Protein AF-A0A5P9HST2-F1 (afdb_monomer_lite)

Radius of gyration: 14.7 Å; chains: 1; bounding box: 40×21×40 Å

Structure (mmCIF, N/CA/C/O backbone):
data_AF-A0A5P9HST2-F1
#
_entry.id   AF-A0A5P9HST2-F1
#
loop_
_atom_site.group_PDB
_atom_site.id
_atom_site.type_symbol
_atom_site.label_atom_id
_atom_site.label_alt_id
_atom_site.label_comp_id
_atom_site.label_asym_id
_atom_site.label_entity_id
_atom_site.label_seq_id
_atom_site.pdbx_PDB_ins_code
_atom_site.Cartn_x
_atom_site.Cartn_y
_atom_site.Cartn_z
_atom_site.occupancy
_atom_site.B_iso_or_equiv
_atom_site.auth_seq_id
_atom_site.auth_comp_id
_atom_site.auth_asym_id
_atom_site.auth_atom_id
_atom_site.pdbx_PDB_model_num
ATOM 1 N N . MET A 1 1 ? 15.502 11.109 -12.886 1.00 61.94 1 MET A N 1
ATOM 2 C CA . MET A 1 1 ? 14.581 9.959 -12.723 1.00 61.94 1 MET A CA 1
ATOM 3 C C . MET A 1 1 ? 14.048 9.605 -14.102 1.00 61.94 1 MET A C 1
ATOM 5 O O . MET A 1 1 ? 13.718 10.528 -14.833 1.00 61.94 1 MET A O 1
ATOM 9 N N . ASN A 1 2 ? 14.008 8.325 -14.478 1.00 79.94 2 ASN A N 1
ATOM 10 C CA . ASN A 1 2 ? 13.470 7.895 -15.776 1.00 79.94 2 ASN A CA 1
ATOM 11 C C . ASN A 1 2 ? 11.929 8.046 -1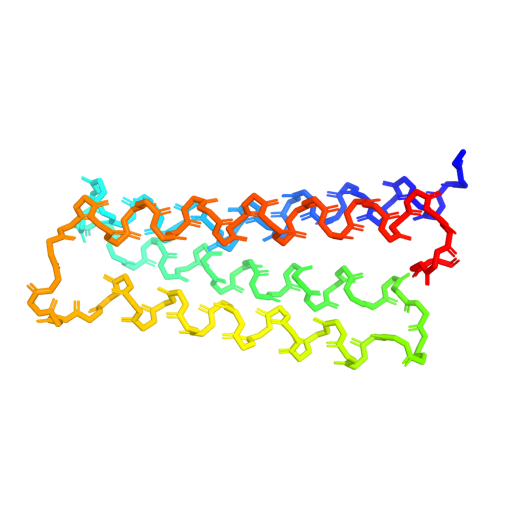5.796 1.00 79.94 2 ASN A C 1
ATOM 13 O O . ASN A 1 2 ? 11.284 8.001 -14.744 1.00 79.94 2 ASN A O 1
ATOM 17 N N . GLU A 1 3 ? 11.326 8.203 -16.976 1.00 82.62 3 GLU A N 1
ATOM 18 C CA . GLU A 1 3 ? 9.876 8.250 -17.201 1.00 82.62 3 GLU A CA 1
ATOM 19 C C . GLU A 1 3 ? 9.161 7.043 -16.570 1.00 82.62 3 GLU A C 1
ATOM 21 O O . GLU A 1 3 ? 8.114 7.189 -15.935 1.00 82.62 3 GLU A O 1
ATOM 26 N N . GLN A 1 4 ? 9.768 5.855 -16.648 1.00 81.75 4 GLN A N 1
ATOM 27 C CA . GLN A 1 4 ? 9.245 4.642 -16.016 1.00 81.75 4 GLN A CA 1
ATOM 28 C C . GLN A 1 4 ? 9.184 4.764 -14.484 1.00 81.75 4 GLN A C 1
ATOM 30 O O . GLN A 1 4 ? 8.185 4.386 -13.872 1.00 81.75 4 GLN A O 1
ATOM 35 N N . SER A 1 5 ? 10.195 5.371 -13.855 1.00 83.06 5 SER A N 1
ATOM 36 C CA . SER A 1 5 ? 10.204 5.628 -12.411 1.00 83.06 5 SER A CA 1
ATOM 37 C C . SER A 1 5 ? 9.145 6.667 -12.015 1.00 83.06 5 SER A C 1
ATOM 39 O O . SER A 1 5 ? 8.529 6.539 -10.959 1.00 83.06 5 SER A O 1
ATOM 41 N N . HIS A 1 6 ? 8.879 7.671 -12.862 1.00 85.00 6 HIS A N 1
ATOM 42 C CA . HIS A 1 6 ? 7.787 8.630 -12.647 1.00 85.00 6 HIS A CA 1
ATOM 43 C C . HIS A 1 6 ? 6.404 7.971 -12.739 1.00 85.00 6 HIS A C 1
ATOM 45 O O . HIS A 1 6 ? 5.549 8.226 -11.884 1.00 85.00 6 HIS A O 1
ATOM 51 N N . LYS A 1 7 ? 6.188 7.101 -13.736 1.00 86.75 7 LYS A N 1
ATOM 52 C CA . LYS A 1 7 ? 4.952 6.313 -13.878 1.00 86.75 7 LYS A CA 1
ATOM 53 C C . LYS A 1 7 ? 4.737 5.411 -12.664 1.00 86.75 7 LYS A C 1
ATOM 55 O O . LYS A 1 7 ? 3.658 5.440 -12.074 1.00 86.75 7 LYS A O 1
ATOM 60 N N . LEU A 1 8 ? 5.781 4.697 -12.241 1.00 87.50 8 LEU A N 1
ATOM 61 C CA . LEU A 1 8 ? 5.739 3.830 -11.067 1.00 87.50 8 LEU A CA 1
ATOM 62 C C . LEU A 1 8 ? 5.450 4.624 -9.781 1.00 87.50 8 LEU A C 1
ATOM 64 O O . LEU A 1 8 ? 4.573 4.237 -9.016 1.00 87.50 8 LEU A O 1
ATOM 68 N N . LEU A 1 9 ? 6.093 5.780 -9.570 1.00 88.25 9 LEU A N 1
ATOM 69 C CA . LEU A 1 9 ? 5.810 6.641 -8.413 1.00 88.25 9 LEU A CA 1
ATOM 70 C C . LEU A 1 9 ? 4.343 7.086 -8.371 1.00 88.25 9 LEU A C 1
ATOM 72 O O . LEU A 1 9 ? 3.715 7.053 -7.312 1.00 88.25 9 LEU A O 1
ATOM 76 N N . ARG A 1 10 ? 3.796 7.527 -9.512 1.00 89.06 10 ARG A N 1
ATOM 77 C CA . ARG A 1 10 ? 2.408 7.996 -9.604 1.00 89.06 10 ARG A CA 1
ATOM 78 C C . ARG A 1 10 ? 1.425 6.857 -9.331 1.00 89.06 10 ARG A C 1
ATOM 80 O O . ARG A 1 10 ? 0.514 7.047 -8.530 1.00 89.06 10 ARG A O 1
ATOM 87 N N . ALA A 1 11 ? 1.632 5.689 -9.940 1.00 89.12 11 ALA A N 1
ATOM 88 C CA . ALA A 1 11 ? 0.807 4.505 -9.699 1.00 89.12 11 ALA A CA 1
ATOM 89 C C . ALA A 1 11 ? 0.842 4.085 -8.220 1.00 89.12 11 ALA A C 1
ATOM 91 O O . ALA A 1 11 ? -0.200 3.824 -7.625 1.00 89.12 11 ALA A O 1
ATOM 92 N N . SER A 1 12 ? 2.022 4.111 -7.598 1.00 87.19 12 SER A N 1
ATOM 93 C CA . SER A 1 12 ? 2.194 3.759 -6.187 1.00 87.19 12 SER A CA 1
ATOM 94 C C . SER A 1 12 ? 1.500 4.718 -5.232 1.00 87.19 12 SER A C 1
ATOM 96 O O . SER A 1 12 ? 0.877 4.261 -4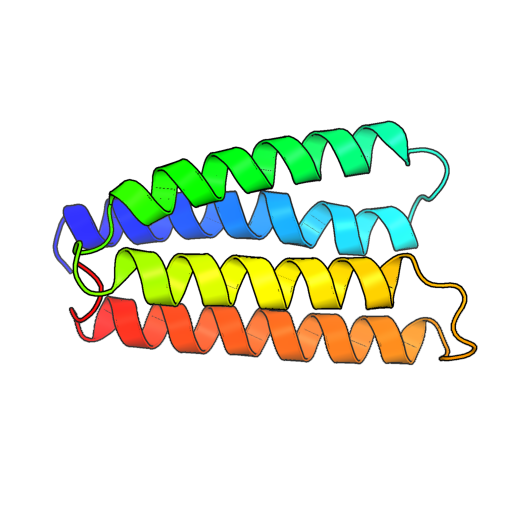.279 1.00 87.19 12 SER A O 1
ATOM 98 N N . LYS A 1 13 ? 1.536 6.032 -5.492 1.00 88.75 13 LYS A N 1
ATOM 99 C CA . LYS A 1 13 ? 0.788 7.010 -4.685 1.00 88.75 13 LYS A CA 1
ATOM 100 C C . LYS A 1 13 ? -0.707 6.694 -4.671 1.00 88.75 13 LYS A C 1
ATOM 102 O O . LYS A 1 13 ? -1.301 6.656 -3.600 1.00 88.75 13 LYS A O 1
ATOM 107 N N . TRP A 1 14 ? -1.291 6.428 -5.840 1.00 90.88 14 TRP A N 1
ATOM 108 C CA . TRP A 1 14 ? -2.712 6.098 -5.950 1.00 90.88 14 TRP A CA 1
ATOM 109 C C . TRP A 1 14 ? -3.054 4.760 -5.307 1.00 90.88 14 TRP A C 1
ATOM 111 O O . TRP A 1 14 ? -3.999 4.689 -4.531 1.00 90.88 14 TRP A O 1
ATOM 121 N N . ALA A 1 15 ? -2.265 3.718 -5.564 1.00 90.12 15 ALA A N 1
ATOM 122 C CA . ALA A 1 15 ? -2.507 2.403 -4.987 1.00 90.12 15 ALA A CA 1
ATOM 123 C C . ALA A 1 15 ? -2.427 2.420 -3.452 1.00 90.12 15 ALA A C 1
ATOM 125 O O . ALA A 1 15 ? -3.304 1.884 -2.783 1.00 90.12 15 ALA A O 1
ATOM 126 N N . TYR A 1 16 ? -1.418 3.088 -2.884 1.00 89.00 16 TYR A N 1
ATOM 127 C CA . TYR A 1 16 ? -1.288 3.215 -1.433 1.00 89.00 16 TYR A CA 1
ATOM 128 C C . TYR A 1 16 ? -2.366 4.114 -0.825 1.00 89.00 16 TYR A C 1
ATOM 130 O O . TYR A 1 16 ? -2.871 3.794 0.246 1.00 89.00 16 TYR A O 1
ATOM 138 N N . ALA A 1 17 ? -2.781 5.185 -1.505 1.00 89.12 17 ALA A N 1
ATOM 139 C CA . ALA A 1 17 ? -3.927 5.978 -1.065 1.00 89.12 17 ALA A CA 1
ATOM 140 C C . ALA A 1 17 ? -5.201 5.119 -1.006 1.00 89.12 17 ALA A C 1
ATOM 142 O O . ALA A 1 17 ? -5.867 5.083 0.023 1.00 89.12 17 ALA A O 1
ATOM 143 N N . LEU A 1 18 ? -5.489 4.359 -2.064 1.00 92.00 18 LEU A N 1
ATOM 144 C CA . LEU A 1 18 ? -6.657 3.480 -2.142 1.00 92.00 18 LEU A CA 1
ATOM 145 C C . LEU A 1 18 ? -6.604 2.299 -1.159 1.00 92.00 18 LEU A C 1
ATOM 147 O O . LEU A 1 18 ? -7.649 1.787 -0.785 1.00 92.00 18 LEU A O 1
ATOM 151 N N . LEU A 1 19 ? -5.423 1.873 -0.706 1.00 89.38 19 LEU A N 1
ATOM 152 C CA . LEU A 1 19 ? -5.301 0.849 0.336 1.00 89.38 19 LEU A CA 1
ATOM 153 C C . LEU A 1 19 ? -5.415 1.411 1.754 1.00 89.38 19 LEU A C 1
ATOM 155 O O . LEU A 1 19 ? -6.073 0.816 2.602 1.00 89.38 19 LEU A O 1
ATOM 159 N N . TYR A 1 20 ? -4.761 2.536 2.035 1.00 89.12 20 TYR A N 1
ATOM 160 C CA . TYR A 1 20 ? -4.592 3.020 3.405 1.00 89.12 20 TYR A CA 1
ATOM 161 C C . TYR A 1 20 ? -5.672 4.023 3.831 1.00 89.12 20 TYR A C 1
ATOM 163 O O . TYR A 1 20 ? -6.068 4.019 4.996 1.00 89.12 20 TYR A O 1
ATOM 171 N N . ILE A 1 21 ? -6.219 4.829 2.911 1.00 90.62 21 ILE A N 1
ATOM 172 C CA . ILE A 1 21 ? -7.353 5.720 3.209 1.00 90.62 21 ILE A CA 1
ATOM 173 C C . ILE A 1 21 ? -8.562 4.949 3.747 1.00 90.62 21 ILE A C 1
ATOM 175 O O . ILE A 1 21 ? -9.068 5.374 4.779 1.00 90.62 21 ILE A O 1
ATOM 179 N N . PRO A 1 22 ? -9.031 3.833 3.154 1.00 90.38 22 PRO A N 1
ATOM 180 C CA . PRO A 1 22 ? -10.187 3.123 3.704 1.00 90.38 22 PRO A CA 1
ATOM 181 C C . PRO A 1 22 ? -9.930 2.527 5.091 1.00 90.38 22 PRO A C 1
ATOM 183 O O . PRO A 1 22 ? -10.841 2.505 5.915 1.00 90.38 22 PRO A O 1
ATOM 186 N N . LEU A 1 23 ? -8.696 2.109 5.396 1.00 87.69 23 LEU A N 1
ATOM 187 C CA . LEU A 1 23 ? -8.334 1.606 6.728 1.00 87.69 23 LEU A CA 1
ATOM 188 C C . LEU A 1 23 ? -8.437 2.689 7.806 1.00 87.69 23 LEU A C 1
ATOM 190 O O . LEU A 1 23 ? -8.884 2.422 8.922 1.00 87.69 23 LEU A O 1
ATOM 194 N N . PHE A 1 24 ? -8.051 3.917 7.468 1.00 87.44 24 PHE A N 1
ATOM 195 C CA . PHE A 1 24 ? -8.186 5.064 8.359 1.00 87.44 24 PHE A CA 1
ATOM 196 C C . PHE A 1 24 ? -9.623 5.610 8.386 1.00 87.44 24 PHE A C 1
ATOM 198 O O . PHE A 1 24 ? -10.185 5.840 9.455 1.00 87.44 24 PHE A O 1
ATOM 205 N N . GLY A 1 25 ? -10.244 5.755 7.216 1.00 85.94 25 GLY A N 1
ATOM 206 C CA . GLY A 1 25 ? -11.597 6.270 7.023 1.00 85.94 25 GLY A CA 1
ATOM 207 C C . GLY A 1 25 ? -12.657 5.429 7.725 1.00 85.94 25 GLY A C 1
ATOM 208 O O . GLY A 1 25 ? -13.549 5.991 8.355 1.00 85.94 25 GLY A O 1
ATOM 209 N N . TYR A 1 26 ? -12.500 4.102 7.742 1.00 86.12 26 TYR A N 1
ATOM 210 C CA . TYR A 1 26 ? -13.373 3.215 8.512 1.00 86.12 26 TYR A CA 1
ATOM 211 C C . TYR A 1 26 ? -13.371 3.538 10.012 1.00 86.12 26 TYR A C 1
ATOM 213 O O . TYR A 1 26 ? -14.403 3.435 10.667 1.00 86.12 26 TYR A O 1
ATOM 221 N N . LYS A 1 27 ? -12.238 3.974 10.582 1.00 81.75 27 LYS A N 1
ATOM 222 C CA . LYS A 1 27 ? -12.188 4.387 11.995 1.00 81.75 27 LYS A CA 1
ATOM 223 C C . LYS A 1 27 ? -12.899 5.710 12.264 1.00 81.75 27 LYS A C 1
ATOM 225 O O . LYS A 1 27 ? -13.299 5.924 13.402 1.00 81.75 27 LYS A O 1
ATOM 230 N N . ILE A 1 28 ? -13.051 6.561 11.251 1.00 84.56 28 ILE A N 1
ATOM 231 C CA . ILE A 1 28 ? -13.765 7.840 11.355 1.00 84.56 28 ILE A CA 1
ATOM 232 C C . ILE A 1 28 ? -15.266 7.632 11.155 1.00 84.56 28 ILE A C 1
ATOM 234 O O . ILE A 1 28 ? -16.062 8.166 11.919 1.00 84.56 28 ILE A O 1
ATOM 238 N N . ASN A 1 29 ? -15.652 6.860 10.139 1.00 87.50 29 ASN A N 1
ATOM 239 C CA . ASN A 1 29 ? -17.046 6.605 9.808 1.00 87.50 29 ASN A CA 1
ATOM 240 C C . ASN A 1 29 ? -17.259 5.116 9.513 1.00 87.50 29 ASN A C 1
ATOM 242 O O . ASN A 1 29 ? -17.006 4.641 8.403 1.00 87.50 29 ASN A O 1
ATOM 246 N N . GLN A 1 30 ? -17.728 4.391 10.529 1.00 84.88 30 GLN A N 1
ATOM 247 C CA . GLN A 1 30 ? -17.962 2.947 10.460 1.00 84.88 30 GLN A CA 1
ATOM 248 C C . GLN A 1 30 ? -19.232 2.582 9.683 1.00 84.88 30 GLN A C 1
ATOM 250 O O . GLN A 1 30 ? -19.309 1.479 9.146 1.00 84.88 30 GLN A O 1
ATOM 255 N N . GLU A 1 31 ? -20.201 3.496 9.574 1.00 89.50 31 GLU A N 1
ATOM 256 C CA . GLU A 1 31 ? -21.477 3.261 8.879 1.00 89.50 31 GLU A CA 1
ATOM 257 C C . GLU A 1 31 ? -21.268 3.009 7.381 1.00 89.50 31 GLU A C 1
ATOM 259 O O . GLU A 1 31 ? -21.988 2.239 6.750 1.00 89.50 31 GLU A O 1
ATOM 264 N N . LEU A 1 32 ? -20.204 3.586 6.818 1.00 90.62 32 LEU A N 1
ATOM 265 C CA . LEU A 1 32 ? -19.804 3.418 5.423 1.00 90.62 32 LEU A CA 1
ATOM 266 C C . LEU A 1 32 ? -18.925 2.175 5.188 1.00 90.62 32 LEU A C 1
ATOM 268 O O . LEU A 1 32 ? -18.078 2.173 4.296 1.00 90.62 32 LEU A O 1
ATOM 272 N N . TYR A 1 33 ? -19.108 1.101 5.963 1.00 87.31 33 TYR A N 1
ATOM 273 C CA . TYR A 1 33 ? -18.294 -0.120 5.873 1.00 87.31 33 TYR A CA 1
ATOM 274 C C . TYR A 1 33 ? -18.138 -0.642 4.433 1.00 87.31 33 TYR A C 1
ATOM 276 O O . TYR A 1 33 ? -17.015 -0.829 3.963 1.00 87.31 33 TYR A O 1
ATOM 284 N N . LEU A 1 34 ? -19.247 -0.813 3.702 1.00 90.00 34 LEU A N 1
ATOM 285 C CA . LEU A 1 34 ? -19.225 -1.332 2.326 1.00 90.00 34 LEU A CA 1
ATOM 286 C C . LEU A 1 34 ? -18.472 -0.410 1.358 1.00 90.00 34 LEU A C 1
ATOM 288 O O . LEU A 1 34 ? -17.764 -0.891 0.475 1.00 90.00 34 LEU A O 1
ATOM 292 N N . PHE A 1 35 ? -18.578 0.907 1.547 1.00 93.06 35 PHE A N 1
ATOM 293 C CA . PHE A 1 35 ? -17.844 1.890 0.751 1.00 93.06 35 PHE A CA 1
ATOM 294 C C . PHE A 1 35 ? -16.331 1.772 0.980 1.00 93.06 35 PHE A C 1
ATOM 296 O O . PHE A 1 35 ? -15.561 1.737 0.019 1.00 93.06 35 PHE A O 1
ATOM 303 N N . TRP A 1 36 ? -15.894 1.625 2.234 1.00 91.94 36 TRP A N 1
ATOM 304 C CA . TRP A 1 36 ? -14.476 1.441 2.546 1.00 91.94 36 TRP A CA 1
ATOM 305 C C . TRP A 1 36 ? -13.924 0.117 2.019 1.00 91.94 36 TRP A C 1
ATOM 307 O O . TRP A 1 36 ? -12.825 0.097 1.463 1.00 91.94 36 TRP A O 1
ATOM 317 N N . VAL A 1 37 ? -14.690 -0.972 2.130 1.00 88.88 37 VAL A N 1
ATOM 318 C CA . VAL A 1 37 ? -14.321 -2.273 1.550 1.00 88.88 37 VAL A CA 1
ATOM 319 C C . VAL A 1 37 ? -14.185 -2.169 0.032 1.00 88.88 37 VAL A C 1
ATOM 321 O O . VAL A 1 37 ? -13.197 -2.649 -0.520 1.00 88.88 37 VAL A O 1
ATOM 324 N N . PHE A 1 38 ? -15.118 -1.494 -0.645 1.00 93.00 38 PHE A N 1
ATOM 325 C CA . PHE A 1 38 ? -15.051 -1.285 -2.091 1.00 93.00 38 PHE A CA 1
ATOM 326 C C . PHE A 1 38 ? -13.771 -0.546 -2.506 1.00 93.00 38 PHE A C 1
ATOM 328 O O . PHE A 1 38 ? -13.050 -1.012 -3.388 1.00 93.00 38 PHE A O 1
ATOM 335 N N . ILE A 1 39 ? -13.434 0.558 -1.831 1.00 93.25 39 ILE A N 1
ATOM 336 C CA . ILE A 1 39 ? -12.191 1.298 -2.100 1.00 93.25 39 ILE A CA 1
ATOM 337 C C . ILE A 1 39 ? -10.962 0.410 -1.872 1.00 93.25 39 ILE A C 1
ATOM 339 O O . ILE A 1 39 ? -10.037 0.438 -2.681 1.00 93.25 39 ILE A O 1
ATOM 343 N N . LEU A 1 40 ? -10.961 -0.410 -0.818 1.00 90.56 40 LEU A N 1
ATOM 344 C CA . LEU A 1 40 ? -9.849 -1.304 -0.499 1.00 90.56 40 LEU A CA 1
ATOM 345 C C . LEU A 1 40 ? -9.647 -2.377 -1.583 1.00 90.56 40 LEU A C 1
ATOM 347 O O . LEU A 1 40 ? -8.509 -2.654 -1.964 1.00 90.56 40 LEU A O 1
ATOM 351 N N . VAL A 1 41 ? -10.734 -2.919 -2.148 1.00 91.12 41 VAL A N 1
ATOM 352 C CA . VAL A 1 41 ? -10.684 -3.837 -3.302 1.00 91.12 41 VAL A CA 1
ATOM 353 C C . VAL A 1 41 ? -10.099 -3.139 -4.531 1.00 91.12 41 VAL A C 1
ATOM 355 O O . VAL A 1 41 ? -9.185 -3.673 -5.164 1.00 91.12 41 VAL A O 1
ATOM 358 N N . VAL A 1 42 ? -10.557 -1.921 -4.839 1.00 93.69 42 VAL A N 1
ATOM 359 C CA . VAL A 1 42 ? -9.998 -1.109 -5.936 1.00 93.69 42 VAL A CA 1
ATOM 360 C C . VAL A 1 42 ? -8.507 -0.822 -5.699 1.00 93.69 42 VAL A C 1
ATOM 362 O O . VAL A 1 42 ? -7.703 -0.902 -6.629 1.00 93.69 42 VAL A O 1
ATOM 365 N N . GLY A 1 43 ? -8.107 -0.570 -4.451 1.00 91.69 43 GLY A N 1
ATOM 366 C CA . GLY A 1 43 ? -6.709 -0.423 -4.046 1.00 91.69 43 GLY A CA 1
ATOM 367 C C . GLY A 1 43 ? -5.875 -1.680 -4.289 1.00 91.69 43 GLY A C 1
ATOM 368 O O . GLY A 1 43 ? -4.762 -1.581 -4.807 1.00 91.69 43 GLY A O 1
ATOM 369 N N . GLY A 1 44 ? -6.425 -2.864 -4.008 1.00 89.25 44 GLY A N 1
ATOM 370 C CA . GLY A 1 44 ? -5.787 -4.146 -4.319 1.00 89.25 44 GLY A CA 1
ATOM 371 C C . GLY A 1 44 ? -5.507 -4.318 -5.816 1.00 89.25 44 GLY A C 1
ATOM 372 O O . GLY A 1 44 ? -4.392 -4.673 -6.206 1.00 89.25 44 GLY A O 1
ATOM 373 N N . VAL A 1 45 ? -6.476 -3.975 -6.671 1.00 91.12 45 VAL A N 1
ATOM 374 C CA . VAL A 1 45 ? -6.291 -3.983 -8.134 1.00 91.12 45 VAL A CA 1
ATOM 375 C C . VAL A 1 45 ? -5.222 -2.970 -8.556 1.00 91.12 45 VAL A C 1
ATOM 377 O O . VAL A 1 45 ? -4.337 -3.295 -9.350 1.00 91.12 45 VAL A O 1
ATOM 380 N N . ALA A 1 46 ? -5.236 -1.762 -7.986 1.00 91.25 46 ALA A N 1
ATOM 381 C CA . ALA A 1 46 ? -4.225 -0.744 -8.266 1.00 91.25 46 ALA A CA 1
ATOM 382 C C . ALA A 1 46 ? -2.804 -1.197 -7.870 1.00 91.25 46 ALA A C 1
ATOM 384 O O . ALA A 1 46 ? -1.843 -0.901 -8.586 1.00 91.25 46 ALA A O 1
ATOM 385 N N . VAL A 1 47 ? -2.650 -1.960 -6.780 1.00 90.31 47 VAL A N 1
ATOM 386 C CA . VAL A 1 47 ? -1.372 -2.593 -6.407 1.00 90.31 47 VAL A CA 1
ATOM 387 C C . VAL A 1 47 ? -0.942 -3.647 -7.423 1.00 90.31 47 VAL A C 1
ATOM 389 O O . VAL A 1 47 ? 0.229 -3.676 -7.800 1.00 90.31 47 VAL A O 1
ATOM 392 N N . ALA A 1 48 ? -1.855 -4.481 -7.922 1.00 88.12 48 ALA A N 1
ATOM 393 C CA . ALA A 1 48 ? -1.514 -5.455 -8.959 1.00 88.12 48 ALA A CA 1
ATOM 394 C C . ALA A 1 48 ? -0.985 -4.759 -10.228 1.00 88.12 48 ALA A C 1
ATOM 396 O O . ALA A 1 48 ? 0.069 -5.129 -10.753 1.00 88.12 48 ALA A O 1
ATOM 397 N N . VAL A 1 49 ? -1.654 -3.682 -10.661 1.00 89.31 49 VAL A N 1
ATOM 398 C CA . VAL A 1 49 ? -1.230 -2.871 -11.813 1.00 89.31 49 VAL A 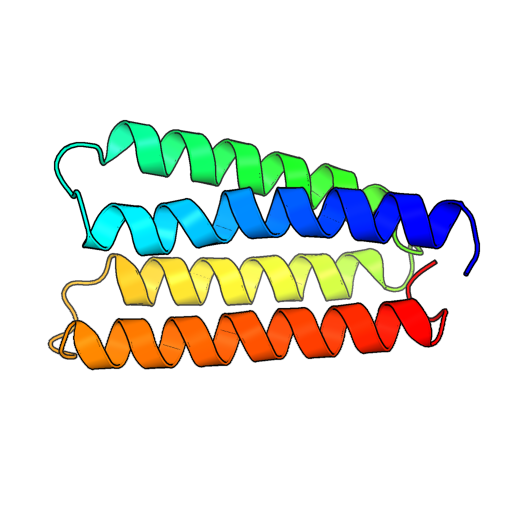CA 1
ATOM 399 C C . VAL A 1 49 ? 0.135 -2.217 -11.566 1.00 89.31 49 VAL A C 1
ATOM 401 O O . VAL A 1 49 ? 1.020 -2.327 -12.417 1.00 89.31 49 VAL A O 1
ATOM 404 N N . LYS A 1 50 ? 0.360 -1.584 -10.401 1.00 89.81 50 LYS A N 1
ATOM 405 C CA . LYS A 1 50 ? 1.657 -0.942 -10.096 1.00 89.81 50 LYS A CA 1
ATOM 406 C C . LYS A 1 50 ? 2.797 -1.958 -10.061 1.00 89.81 50 LYS A C 1
ATOM 408 O O . LYS A 1 50 ? 3.887 -1.670 -10.544 1.00 89.81 50 LYS A O 1
ATOM 413 N N . ASN A 1 51 ? 2.560 -3.149 -9.511 1.00 88.12 51 ASN A N 1
ATOM 414 C CA . ASN A 1 51 ? 3.597 -4.165 -9.368 1.00 88.12 51 ASN A CA 1
ATOM 415 C C . ASN A 1 51 ? 3.965 -4.789 -10.725 1.00 88.12 51 ASN A C 1
ATO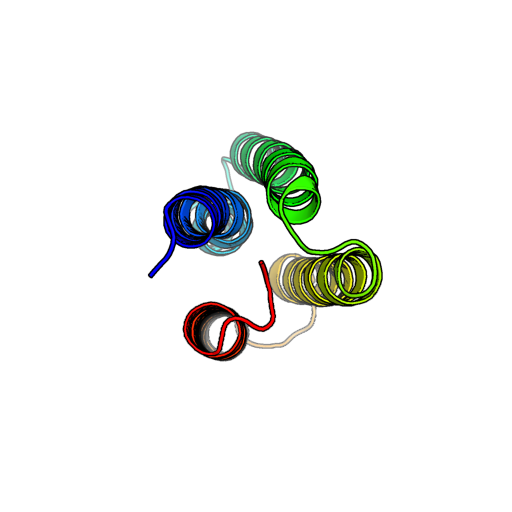M 417 O O . ASN A 1 51 ? 5.101 -5.227 -10.907 1.00 88.12 51 ASN A O 1
ATOM 421 N N . GLY A 1 52 ? 3.069 -4.732 -11.715 1.00 85.69 52 GLY A N 1
ATOM 422 C CA . GLY A 1 52 ? 3.385 -5.036 -13.114 1.00 85.69 52 GLY A CA 1
ATOM 423 C C . GLY A 1 52 ? 4.475 -4.137 -13.719 1.00 85.69 52 GLY A C 1
ATOM 424 O O . GLY A 1 52 ? 5.196 -4.578 -14.610 1.00 85.69 52 GLY A O 1
ATOM 425 N N . LEU A 1 53 ? 4.654 -2.917 -13.201 1.00 86.19 53 LEU A N 1
ATOM 426 C CA . LEU A 1 53 ? 5.672 -1.959 -13.660 1.00 86.19 53 LEU A CA 1
ATOM 427 C C . LEU A 1 53 ? 7.048 -2.153 -12.992 1.00 86.1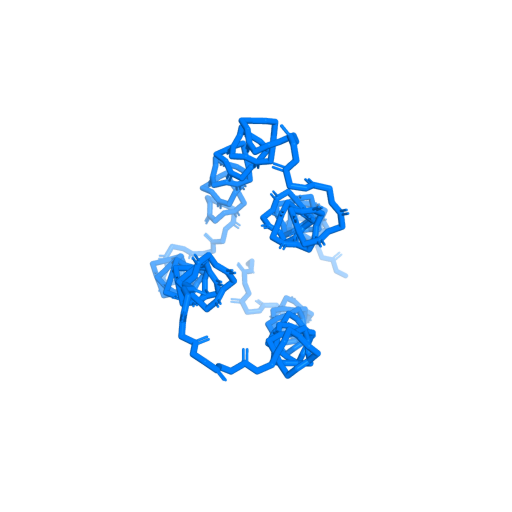9 53 LEU A C 1
ATOM 429 O O . LEU A 1 53 ? 8.010 -1.488 -13.378 1.00 86.19 53 LEU A O 1
ATOM 433 N N . ILE A 1 54 ? 7.137 -3.032 -11.989 1.00 87.69 54 ILE A N 1
ATOM 434 C CA . ILE A 1 54 ? 8.371 -3.371 -11.266 1.00 87.69 54 ILE A CA 1
ATOM 435 C C . ILE A 1 54 ? 9.117 -4.484 -12.016 1.00 87.69 54 ILE A C 1
ATOM 437 O O . ILE A 1 54 ? 8.482 -5.376 -12.599 1.00 87.69 54 ILE A O 1
ATOM 441 N N . ARG A 1 55 ? 10.459 -4.465 -11.954 1.00 84.38 55 ARG A N 1
ATOM 442 C CA . ARG A 1 55 ? 11.319 -5.549 -12.466 1.00 84.38 55 ARG A CA 1
ATOM 443 C C . ARG A 1 55 ? 10.873 -6.920 -11.941 1.00 84.38 55 ARG A C 1
ATOM 445 O O . ARG A 1 55 ? 10.520 -7.083 -10.770 1.00 84.38 55 ARG A O 1
ATOM 452 N N . THR A 1 56 ? 10.876 -7.915 -12.823 1.00 83.75 56 THR A N 1
ATOM 453 C CA . THR A 1 56 ? 10.281 -9.240 -12.585 1.00 83.75 56 THR A CA 1
ATOM 454 C C . THR A 1 56 ? 10.891 -9.974 -11.385 1.00 83.75 56 THR A C 1
ATOM 456 O O . THR A 1 56 ? 10.171 -10.641 -10.648 1.00 83.75 56 THR A O 1
ATOM 459 N N . ASP A 1 57 ? 12.191 -9.797 -11.144 1.00 84.38 57 ASP A N 1
ATOM 460 C CA . ASP A 1 57 ? 12.957 -10.393 -10.041 1.00 84.38 57 ASP A CA 1
ATOM 461 C C . ASP A 1 57 ? 12.554 -9.860 -8.653 1.00 84.38 57 ASP A C 1
ATOM 463 O O . ASP A 1 57 ? 12.653 -10.568 -7.647 1.00 84.38 57 ASP A O 1
ATOM 467 N N . LEU A 1 58 ? 12.058 -8.622 -8.589 1.00 85.38 58 LEU A N 1
ATOM 468 C CA . LEU A 1 58 ? 11.627 -7.968 -7.350 1.00 85.38 58 LEU A CA 1
ATOM 469 C C . LEU A 1 58 ? 10.108 -7.912 -7.190 1.00 85.38 58 LEU A C 1
ATOM 471 O O . LEU A 1 58 ? 9.618 -7.751 -6.070 1.00 85.38 58 LEU A O 1
ATOM 475 N N . ARG A 1 59 ? 9.354 -8.084 -8.282 1.00 86.88 59 ARG A N 1
ATOM 476 C CA . ARG A 1 59 ? 7.887 -8.017 -8.305 1.00 86.88 59 ARG A CA 1
ATOM 477 C C . ARG A 1 59 ? 7.246 -8.911 -7.252 1.00 86.88 59 ARG A C 1
ATOM 479 O O . ARG A 1 59 ? 6.393 -8.440 -6.504 1.00 86.88 59 ARG A O 1
ATOM 486 N N . VAL A 1 60 ? 7.652 -10.181 -7.181 1.00 85.94 60 VAL A N 1
ATOM 487 C CA . VAL A 1 60 ? 7.070 -11.147 -6.233 1.00 85.94 60 VAL A CA 1
ATOM 488 C C . VAL A 1 60 ? 7.364 -10.726 -4.797 1.00 85.94 60 VAL A C 1
ATOM 490 O O . VAL A 1 60 ? 6.448 -10.669 -3.984 1.00 85.94 60 VAL A O 1
ATOM 493 N N . LYS A 1 61 ? 8.612 -10.341 -4.498 1.00 86.81 61 LYS A N 1
ATOM 494 C CA . LYS A 1 61 ? 9.021 -9.901 -3.155 1.00 86.81 61 LYS A CA 1
ATOM 495 C C . LYS A 1 61 ? 8.221 -8.684 -2.690 1.00 86.81 61 LYS A C 1
ATOM 497 O O . LYS A 1 61 ? 7.731 -8.672 -1.567 1.00 86.81 61 LYS A O 1
ATOM 502 N N . ILE A 1 62 ? 8.056 -7.686 -3.558 1.00 87.06 62 ILE A N 1
ATOM 503 C CA . ILE A 1 62 ? 7.320 -6.456 -3.229 1.00 87.06 62 ILE A CA 1
ATOM 504 C C . ILE A 1 62 ? 5.822 -6.720 -3.122 1.00 87.06 62 ILE A C 1
ATOM 506 O O . ILE A 1 62 ? 5.191 -6.232 -2.194 1.00 87.06 62 ILE A O 1
ATOM 510 N N . THR A 1 63 ? 5.261 -7.540 -4.012 1.00 87.31 63 THR A N 1
ATOM 511 C CA . THR A 1 63 ? 3.843 -7.921 -3.943 1.00 87.31 63 THR A CA 1
ATOM 512 C C . THR A 1 63 ? 3.535 -8.659 -2.648 1.00 87.31 63 THR A C 1
ATOM 514 O O . THR A 1 63 ? 2.537 -8.365 -1.995 1.00 87.31 63 THR A O 1
ATOM 517 N N . LEU A 1 64 ? 4.405 -9.585 -2.247 1.00 87.50 64 LEU A N 1
ATOM 518 C CA . LEU A 1 64 ? 4.238 -10.347 -1.017 1.00 87.50 64 LEU A CA 1
ATOM 519 C C . LEU A 1 64 ? 4.370 -9.440 0.211 1.00 87.50 64 LEU A C 1
ATOM 521 O O . LEU A 1 64 ? 3.550 -9.529 1.119 1.00 87.50 64 LEU A O 1
ATOM 525 N N . LEU A 1 65 ? 5.325 -8.505 0.199 1.00 88.31 65 LEU A N 1
ATOM 526 C CA . LEU A 1 65 ? 5.481 -7.504 1.254 1.00 88.31 65 LEU A CA 1
ATOM 527 C C . LEU A 1 65 ? 4.253 -6.585 1.372 1.00 88.31 65 LEU A C 1
ATOM 529 O O . LEU A 1 65 ? 3.710 -6.445 2.465 1.00 88.31 65 LEU A O 1
ATOM 533 N N . ASP A 1 66 ? 3.776 -6.016 0.261 1.00 86.94 66 ASP A N 1
ATOM 534 C CA . ASP A 1 66 ? 2.566 -5.183 0.238 1.00 86.94 66 ASP A CA 1
ATOM 535 C C . ASP A 1 66 ? 1.348 -5.972 0.755 1.00 86.94 66 ASP A C 1
ATOM 537 O O . ASP A 1 66 ? 0.564 -5.452 1.549 1.00 86.94 66 ASP A O 1
ATOM 541 N N . THR A 1 67 ? 1.207 -7.239 0.350 1.00 87.94 67 THR A N 1
ATOM 542 C CA . THR A 1 67 ? 0.089 -8.109 0.752 1.00 87.94 67 THR A CA 1
ATOM 543 C C . THR A 1 67 ? 0.127 -8.417 2.245 1.00 87.94 67 THR A C 1
ATOM 545 O O . THR A 1 67 ? -0.876 -8.229 2.929 1.00 87.94 67 THR A O 1
ATOM 548 N N . VAL A 1 68 ? 1.278 -8.849 2.770 1.00 90.75 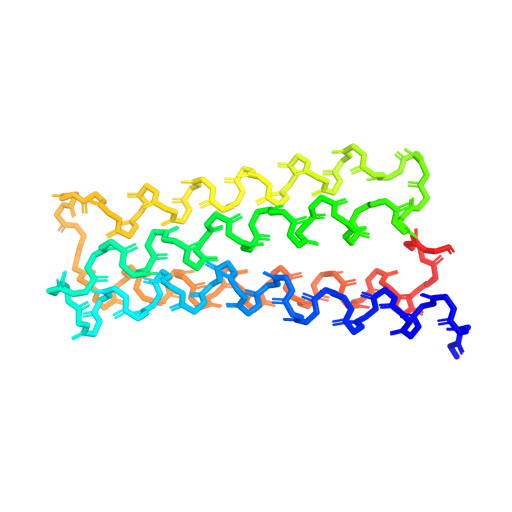68 VAL A N 1
ATOM 549 C CA . VAL A 1 68 ? 1.441 -9.196 4.191 1.00 90.75 68 VAL A CA 1
ATOM 550 C C . VAL A 1 68 ? 1.206 -7.974 5.074 1.00 90.75 68 VAL A C 1
ATOM 552 O O . VAL A 1 68 ? 0.472 -8.064 6.056 1.00 90.75 68 VAL A O 1
ATOM 555 N N . ILE A 1 69 ? 1.772 -6.820 4.710 1.00 90.38 69 ILE A N 1
ATOM 556 C CA . ILE A 1 69 ? 1.591 -5.586 5.479 1.00 90.38 69 ILE A CA 1
ATOM 557 C C . ILE A 1 69 ? 0.130 -5.140 5.451 1.00 90.38 69 ILE A C 1
ATOM 559 O O . ILE A 1 69 ? -0.434 -4.823 6.497 1.00 90.38 69 ILE A O 1
ATOM 563 N N . THR A 1 70 ? -0.503 -5.151 4.277 1.00 89.38 70 THR A N 1
ATOM 564 C CA . THR A 1 70 ? -1.913 -4.766 4.146 1.00 89.38 70 THR A CA 1
ATOM 565 C C . THR A 1 70 ? -2.809 -5.702 4.952 1.00 89.38 70 THR A C 1
ATOM 567 O O . THR A 1 70 ? -3.647 -5.224 5.710 1.00 89.38 70 THR A O 1
ATOM 570 N N . ALA A 1 71 ? -2.604 -7.019 4.867 1.00 89.81 71 ALA A N 1
ATOM 571 C CA . ALA A 1 71 ? -3.365 -7.998 5.640 1.00 89.81 71 ALA A CA 1
ATOM 572 C C . ALA A 1 71 ? -3.179 -7.807 7.154 1.00 89.81 71 ALA A C 1
ATOM 574 O O . ALA A 1 71 ? -4.159 -7.810 7.897 1.00 89.81 71 ALA A O 1
ATOM 575 N N . ALA A 1 72 ? -1.946 -7.570 7.613 1.00 91.00 72 ALA A N 1
ATOM 576 C CA . ALA A 1 72 ? -1.662 -7.292 9.018 1.00 91.00 72 ALA A CA 1
ATOM 577 C C . ALA A 1 72 ? -2.363 -6.013 9.506 1.00 91.00 72 ALA A C 1
ATOM 579 O O . ALA A 1 72 ? -2.952 -6.008 10.587 1.00 91.00 72 ALA A O 1
ATOM 580 N N . LEU A 1 73 ? -2.357 -4.944 8.701 1.00 90.50 73 LEU A N 1
ATOM 581 C CA . LEU A 1 73 ? -3.061 -3.701 9.023 1.00 90.50 73 LEU A CA 1
ATOM 582 C C . LEU A 1 73 ? -4.582 -3.879 9.014 1.00 90.50 73 LEU A C 1
ATOM 584 O O . LEU A 1 73 ? -5.245 -3.383 9.920 1.00 90.50 73 LEU A O 1
ATOM 588 N N . VAL A 1 74 ? -5.139 -4.613 8.047 1.00 88.50 74 VAL A N 1
ATOM 589 C CA . VAL A 1 74 ? -6.568 -4.966 8.013 1.00 88.50 74 VAL A CA 1
ATOM 590 C C . VAL A 1 74 ? -6.948 -5.705 9.295 1.00 88.50 74 VAL A C 1
ATOM 592 O O . VAL A 1 74 ? -7.870 -5.279 9.987 1.00 88.50 74 VAL A O 1
ATOM 595 N N . LEU A 1 75 ? -6.209 -6.752 9.674 1.00 89.31 75 LEU A N 1
ATOM 596 C CA . LEU A 1 75 ? -6.462 -7.491 10.914 1.00 89.31 75 LEU A CA 1
ATOM 597 C C . LEU A 1 75 ? -6.349 -6.583 12.143 1.00 89.31 75 LEU A C 1
ATOM 599 O O . LEU A 1 75 ? -7.224 -6.600 13.003 1.00 89.31 75 LEU A O 1
ATOM 603 N N . LEU A 1 76 ? -5.325 -5.733 12.225 1.00 89.12 76 LEU A N 1
ATOM 604 C CA . LEU A 1 76 ? -5.165 -4.800 13.341 1.00 89.12 76 LEU A CA 1
ATOM 605 C C . LEU A 1 76 ? -6.353 -3.829 13.457 1.00 89.12 76 LEU A C 1
ATOM 607 O O . LEU A 1 76 ? -6.875 -3.616 14.552 1.00 89.12 76 LEU A O 1
ATOM 611 N N . ILE A 1 77 ? -6.782 -3.249 12.335 1.00 85.19 77 ILE A N 1
ATOM 612 C CA . ILE A 1 77 ? -7.820 -2.214 12.273 1.00 85.19 77 ILE A CA 1
ATOM 613 C C . ILE A 1 77 ? -9.213 -2.804 12.494 1.00 85.19 77 ILE A C 1
ATOM 615 O O . ILE A 1 77 ? -9.981 -2.239 13.278 1.00 85.19 77 ILE A O 1
ATOM 619 N N . PHE A 1 78 ? -9.540 -3.928 11.859 1.00 82.25 78 PHE A N 1
ATOM 620 C CA . PHE A 1 78 ? -10.861 -4.554 11.953 1.00 82.25 78 PHE A CA 1
ATOM 621 C C . PHE A 1 78 ? -11.013 -5.503 13.145 1.00 82.25 78 PHE A C 1
ATOM 623 O O . PHE A 1 78 ? -12.134 -5.871 13.481 1.00 82.25 78 PHE A O 1
ATOM 630 N N . SER A 1 79 ? -9.929 -5.880 13.826 1.00 82.94 79 SER A N 1
ATOM 631 C CA . SER A 1 79 ? -10.041 -6.730 15.011 1.00 82.94 79 SER A CA 1
ATOM 632 C C . SER A 1 79 ? -10.604 -5.996 16.229 1.00 82.94 79 SER A C 1
ATOM 634 O O . SER A 1 79 ? -10.266 -4.841 16.517 1.00 82.94 79 SER A O 1
ATOM 636 N N . ASN A 1 80 ? -11.364 -6.746 17.027 1.00 75.75 80 ASN A N 1
ATOM 637 C CA . ASN A 1 80 ? -11.792 -6.379 18.379 1.00 75.75 80 ASN A CA 1
ATOM 638 C C . ASN A 1 80 ? -10.748 -6.720 19.454 1.00 75.75 80 ASN A C 1
ATOM 640 O O . ASN A 1 80 ? -11.080 -6.830 20.630 1.00 75.75 80 ASN A O 1
ATOM 644 N N . ILE A 1 81 ? -9.471 -6.871 19.079 1.00 75.94 81 ILE A N 1
ATOM 645 C CA . ILE A 1 81 ? -8.392 -7.000 20.064 1.00 75.94 81 ILE A CA 1
ATOM 646 C C . ILE A 1 81 ? -8.436 -5.748 20.949 1.00 75.94 81 ILE A C 1
ATOM 648 O O . ILE A 1 81 ? -8.488 -4.637 20.405 1.00 75.94 81 ILE A O 1
ATOM 652 N N . GLY A 1 82 ? -8.389 -5.932 22.275 1.00 80.44 82 GLY A N 1
ATOM 653 C CA . GLY A 1 82 ? -8.499 -4.897 23.319 1.00 80.44 82 GLY A CA 1
ATOM 654 C C . GLY A 1 82 ? -7.401 -3.824 23.324 1.00 80.44 82 GLY A C 1
ATOM 655 O O . GLY A 1 82 ? -7.198 -3.143 24.322 1.00 80.44 82 GLY A O 1
ATOM 656 N N . ILE A 1 83 ? -6.681 -3.667 22.214 1.00 84.44 83 ILE A N 1
ATOM 657 C CA . ILE A 1 83 ? -5.756 -2.567 21.973 1.00 84.44 83 ILE A CA 1
ATOM 658 C C . ILE A 1 83 ? -6.580 -1.284 21.747 1.00 84.44 83 ILE A C 1
ATOM 660 O O . ILE A 1 83 ? -7.427 -1.258 20.843 1.00 84.44 83 ILE A O 1
ATOM 664 N N . PRO A 1 84 ? -6.304 -0.205 22.502 1.00 87.44 84 PRO A N 1
ATOM 665 C CA . PRO A 1 84 ? -6.919 1.102 22.303 1.00 87.44 84 PRO A CA 1
ATOM 666 C C . PRO A 1 84 ? -6.831 1.596 20.854 1.00 87.44 84 PRO A C 1
ATOM 668 O O . PRO A 1 84 ? -5.808 1.438 20.183 1.00 87.44 84 PRO A O 1
ATOM 671 N N . VAL A 1 85 ? -7.888 2.261 20.378 1.00 84.50 85 VAL A N 1
ATOM 672 C CA . VAL A 1 85 ? -7.984 2.765 18.993 1.00 84.50 85 VAL A CA 1
ATOM 673 C C . VAL A 1 85 ? -6.815 3.688 18.635 1.00 84.50 85 VAL A C 1
ATOM 675 O O . VAL A 1 85 ? -6.251 3.553 17.551 1.00 84.50 85 VAL A O 1
ATOM 678 N N . PHE A 1 86 ? -6.401 4.556 19.562 1.00 84.88 86 PHE A N 1
ATOM 679 C CA . PHE A 1 86 ? -5.250 5.443 19.378 1.00 84.88 86 PHE A CA 1
ATOM 680 C C . PHE A 1 86 ? -3.954 4.668 19.085 1.00 84.88 86 PHE A C 1
ATOM 682 O O . PHE A 1 86 ? -3.227 5.008 18.157 1.00 84.88 86 PHE A O 1
ATOM 689 N N . ILE A 1 87 ? -3.695 3.566 19.800 1.00 87.75 87 ILE A N 1
ATOM 690 C CA . ILE A 1 87 ? -2.499 2.737 19.576 1.00 87.75 87 ILE A CA 1
ATOM 691 C C . ILE A 1 87 ? -2.547 2.086 18.188 1.00 87.75 87 ILE A C 1
ATOM 693 O O . ILE A 1 87 ? -1.547 2.093 17.472 1.00 87.75 87 ILE A O 1
ATOM 697 N N . LYS A 1 88 ? -3.717 1.587 17.760 1.00 88.12 88 LYS A N 1
ATOM 698 C CA . LYS A 1 88 ? -3.901 1.038 16.403 1.00 88.12 88 LYS A CA 1
ATOM 699 C C . LYS A 1 88 ? -3.591 2.083 15.325 1.00 88.12 88 LYS A C 1
ATOM 701 O O . LYS A 1 88 ? -2.951 1.753 14.331 1.00 88.12 88 LYS A O 1
ATOM 706 N N . GLN A 1 89 ? -4.000 3.337 15.532 1.00 86.56 89 GLN A N 1
ATOM 707 C CA . GLN A 1 89 ? -3.709 4.445 14.616 1.00 86.56 89 GLN A CA 1
ATOM 708 C C . GLN A 1 89 ? -2.218 4.799 14.585 1.00 86.56 89 GLN A C 1
ATOM 710 O O . GLN A 1 89 ? -1.664 4.965 13.502 1.00 86.56 89 GLN A O 1
ATOM 715 N N . VAL A 1 90 ? -1.546 4.858 15.741 1.00 90.38 90 VAL A N 1
ATOM 716 C CA . VAL A 1 90 ? -0.094 5.102 15.806 1.00 90.38 90 VAL A CA 1
ATOM 717 C C . VAL A 1 90 ? 0.670 4.013 15.052 1.00 90.38 90 VAL A C 1
ATOM 719 O O . VAL A 1 90 ? 1.495 4.332 14.197 1.00 90.38 90 VAL A O 1
ATOM 722 N N . ILE A 1 91 ? 0.356 2.735 15.300 1.00 90.50 91 ILE A N 1
ATOM 723 C CA . ILE A 1 91 ? 0.973 1.607 14.584 1.00 90.50 91 ILE A CA 1
ATOM 724 C C . ILE A 1 91 ? 0.726 1.736 13.078 1.00 90.50 91 ILE A C 1
ATOM 726 O O . ILE A 1 91 ? 1.663 1.618 12.290 1.00 90.50 91 ILE A O 1
ATOM 730 N N . PHE A 1 92 ? -0.511 2.029 12.674 1.00 90.69 92 PHE A N 1
ATOM 731 C CA . PHE A 1 92 ? -0.862 2.242 11.274 1.00 90.69 92 PHE A CA 1
ATOM 732 C C . PHE A 1 92 ? -0.002 3.335 10.622 1.00 90.69 92 PHE A C 1
ATOM 734 O O . PHE A 1 92 ? 0.615 3.079 9.588 1.00 90.69 92 PHE A O 1
ATOM 741 N N . PHE A 1 93 ? 0.113 4.519 11.233 1.00 90.06 93 PHE A N 1
ATOM 742 C CA . PHE A 1 93 ? 0.920 5.609 10.677 1.00 90.06 93 PHE A CA 1
ATOM 743 C C . PHE A 1 93 ? 2.406 5.249 10.590 1.00 90.06 93 PHE A C 1
ATOM 745 O O . PHE A 1 93 ? 3.025 5.491 9.554 1.00 90.06 93 PHE A O 1
ATOM 752 N N . VAL A 1 94 ? 2.974 4.625 11.627 1.00 92.44 94 VAL A N 1
ATOM 753 C CA . VAL A 1 94 ? 4.382 4.191 11.634 1.00 92.44 94 VAL A CA 1
ATOM 754 C C . VAL A 1 94 ? 4.659 3.207 10.499 1.00 92.44 94 VAL A C 1
ATOM 756 O O . VAL A 1 94 ? 5.653 3.352 9.784 1.00 92.44 94 VAL A O 1
ATOM 759 N N . VAL A 1 95 ? 3.773 2.229 10.302 1.00 91.38 95 VAL A N 1
ATOM 760 C CA . VAL A 1 95 ? 3.905 1.230 9.235 1.00 91.38 95 VAL A CA 1
ATOM 761 C C . VAL A 1 95 ? 3.783 1.890 7.863 1.00 91.38 95 VAL A C 1
ATOM 763 O O . VAL A 1 95 ? 4.657 1.691 7.021 1.00 91.38 95 VAL A O 1
ATOM 766 N N . VAL A 1 96 ? 2.760 2.720 7.635 1.00 89.00 96 VAL A N 1
ATOM 767 C CA . VAL A 1 96 ? 2.543 3.394 6.343 1.00 89.00 96 VAL A CA 1
ATOM 768 C C . VAL A 1 96 ? 3.723 4.297 5.979 1.00 89.00 96 VAL A C 1
ATOM 770 O O . VAL A 1 96 ? 4.218 4.228 4.853 1.00 89.00 96 VAL A O 1
ATOM 773 N N . ILE A 1 97 ? 4.223 5.098 6.927 1.00 89.81 97 ILE A N 1
ATOM 774 C CA . ILE A 1 97 ? 5.390 5.967 6.715 1.00 89.81 97 ILE A CA 1
ATOM 775 C C . ILE A 1 97 ? 6.625 5.126 6.385 1.00 89.81 97 ILE A C 1
ATOM 777 O O . ILE A 1 97 ? 7.341 5.431 5.432 1.00 89.81 97 ILE A O 1
ATOM 781 N N . SER A 1 98 ? 6.851 4.041 7.128 1.00 89.75 98 SER A N 1
ATOM 782 C CA . SER A 1 98 ? 8.006 3.157 6.937 1.00 89.75 98 SER A CA 1
ATOM 783 C C . SER A 1 98 ? 7.980 2.456 5.576 1.00 89.75 98 SER A C 1
ATOM 785 O O . SER A 1 98 ? 9.008 2.393 4.894 1.00 89.75 98 SER A O 1
ATOM 787 N N . VAL A 1 99 ? 6.809 1.985 5.133 1.00 87.81 99 VAL A N 1
ATOM 788 C CA . VAL A 1 99 ? 6.615 1.390 3.801 1.00 87.81 99 VAL A CA 1
ATOM 789 C C . VAL A 1 99 ? 6.852 2.426 2.716 1.00 87.81 99 VAL A C 1
ATOM 791 O O . VAL A 1 99 ? 7.624 2.179 1.790 1.00 87.81 99 VAL A O 1
ATOM 794 N N . PHE A 1 100 ? 6.241 3.604 2.841 1.00 85.81 100 PHE A N 1
ATOM 795 C CA . PHE A 1 100 ? 6.373 4.660 1.846 1.00 85.81 100 PHE A CA 1
ATOM 796 C C . PHE A 1 100 ? 7.821 5.153 1.728 1.00 85.81 100 PHE A C 1
ATOM 798 O O . PHE A 1 100 ? 8.333 5.311 0.618 1.00 85.81 100 PHE A O 1
ATOM 805 N N . TYR A 1 101 ? 8.518 5.328 2.853 1.00 87.62 101 TYR A N 1
ATOM 806 C CA . TYR A 1 101 ? 9.931 5.702 2.884 1.00 87.62 101 TYR A CA 1
ATOM 807 C C . TYR A 1 101 ? 10.819 4.628 2.245 1.00 87.62 101 TYR A C 1
ATOM 809 O O . TYR A 1 101 ? 11.617 4.927 1.358 1.00 87.62 101 TYR A O 1
ATOM 817 N N . THR A 1 102 ? 10.654 3.363 2.639 1.00 86.88 102 THR A N 1
ATOM 818 C CA . THR A 1 102 ? 11.442 2.248 2.089 1.00 86.88 102 THR A CA 1
ATOM 819 C C . THR A 1 102 ? 11.231 2.114 0.583 1.00 86.88 102 THR A C 1
ATOM 821 O O . THR A 1 102 ? 12.193 1.991 -0.178 1.00 86.88 102 THR A O 1
ATOM 824 N N . TYR A 1 103 ? 9.977 2.200 0.144 1.00 85.81 103 TYR A N 1
ATOM 825 C CA . TYR A 1 103 ? 9.605 2.114 -1.260 1.00 85.81 103 TYR A CA 1
ATOM 826 C C . TYR A 1 103 ? 10.191 3.266 -2.081 1.00 85.81 103 TYR A C 1
ATOM 828 O O . TYR A 1 103 ? 10.852 3.036 -3.093 1.00 85.81 103 TYR A O 1
ATOM 836 N N . THR A 1 104 ? 9.990 4.512 -1.642 1.00 84.38 104 THR A N 1
ATOM 837 C CA . THR A 1 104 ? 10.517 5.689 -2.349 1.00 84.38 104 THR A CA 1
ATOM 838 C C . THR A 1 104 ? 12.039 5.663 -2.400 1.00 84.38 104 THR A C 1
ATOM 840 O O . THR A 1 104 ? 12.606 5.871 -3.469 1.00 84.38 104 THR A O 1
ATOM 843 N N . LYS A 1 105 ? 12.717 5.304 -1.305 1.00 86.06 105 LYS A N 1
ATOM 844 C CA . LYS A 1 105 ? 14.174 5.123 -1.283 1.00 86.06 105 LYS A CA 1
ATOM 845 C C . LYS A 1 105 ? 14.642 4.083 -2.307 1.00 86.06 105 LYS A C 1
ATOM 847 O O . LYS A 1 105 ? 15.598 4.340 -3.036 1.00 86.06 105 LYS A O 1
ATOM 852 N N . ALA A 1 106 ? 13.970 2.934 -2.400 1.00 84.38 106 ALA A N 1
ATOM 853 C CA . ALA A 1 106 ? 14.289 1.908 -3.395 1.00 84.38 106 ALA A CA 1
ATOM 854 C C . ALA A 1 106 ? 14.036 2.390 -4.835 1.00 84.38 106 ALA A C 1
ATOM 856 O O . ALA A 1 106 ? 14.826 2.083 -5.732 1.00 84.38 106 ALA A O 1
ATOM 857 N N . LEU A 1 107 ? 12.981 3.182 -5.049 1.00 84.94 107 LEU A N 1
ATOM 858 C CA . LEU A 1 107 ? 12.667 3.787 -6.341 1.00 84.94 107 LEU A CA 1
ATOM 859 C C . LEU A 1 107 ? 13.740 4.788 -6.784 1.00 84.94 107 LEU A C 1
ATOM 861 O O . LEU A 1 107 ? 14.228 4.702 -7.907 1.00 84.94 107 LEU A O 1
ATOM 865 N N . TYR A 1 108 ? 14.128 5.715 -5.903 1.00 83.88 108 TYR A N 1
ATOM 866 C CA . TYR A 1 108 ? 15.150 6.728 -6.189 1.00 83.88 108 TYR A CA 1
ATOM 867 C C . TYR A 1 108 ? 16.538 6.119 -6.396 1.00 83.88 108 TYR A C 1
ATOM 869 O O . TYR A 1 108 ? 17.317 6.639 -7.188 1.00 83.88 108 TYR A O 1
ATOM 877 N N . ALA A 1 109 ? 16.825 4.987 -5.750 1.00 84.38 109 ALA A N 1
ATOM 878 C CA . ALA A 1 109 ? 18.044 4.218 -5.983 1.00 84.38 109 ALA A CA 1
ATOM 879 C C . ALA A 1 109 ? 18.040 3.438 -7.317 1.00 84.38 109 ALA A C 1
ATOM 881 O O . ALA A 1 109 ? 18.982 2.692 -7.573 1.00 84.38 109 ALA A O 1
ATOM 882 N N . GLY A 1 110 ? 16.981 3.544 -8.133 1.00 77.69 110 GLY A N 1
ATOM 883 C CA . GLY A 1 110 ? 16.855 2.828 -9.407 1.00 77.69 110 GLY A CA 1
ATOM 884 C C . GLY A 1 110 ? 16.698 1.314 -9.251 1.00 77.69 110 GLY A C 1
ATOM 885 O O . GLY A 1 110 ? 16.854 0.577 -10.214 1.00 77.69 110 GLY A O 1
ATOM 886 N N . LYS A 1 111 ? 16.400 0.825 -8.041 1.00 80.75 111 LYS A N 1
ATOM 887 C CA . LYS A 1 111 ? 16.323 -0.617 -7.770 1.00 80.75 111 LYS A CA 1
ATOM 888 C C . LYS A 1 111 ? 14.999 -1.233 -8.220 1.00 80.75 111 LYS A C 1
ATOM 890 O O . LYS A 1 111 ? 14.921 -2.446 -8.320 1.00 80.75 111 LYS A O 1
ATOM 895 N N . LEU A 1 112 ? 13.961 -0.422 -8.448 1.00 77.06 112 LEU A N 1
ATOM 896 C CA . LEU A 1 112 ? 12.595 -0.895 -8.718 1.00 77.06 112 LEU A CA 1
ATOM 897 C C . LEU A 1 112 ? 12.199 -0.922 -10.202 1.00 77.06 112 LEU A C 1
ATOM 899 O O . LEU A 1 112 ? 11.261 -1.641 -10.549 1.00 77.06 112 LEU A O 1
ATOM 903 N N . THR A 1 113 ? 12.880 -0.147 -11.050 1.00 73.69 113 THR A N 1
ATOM 904 C CA . THR A 1 113 ? 12.614 -0.007 -12.494 1.00 73.69 113 THR A CA 1
ATOM 905 C C . THR A 1 113 ? 13.821 -0.428 -13.298 1.00 73.69 113 THR A C 1
ATOM 907 O O . THR A 1 113 ? 14.899 0.113 -12.978 1.00 73.69 113 THR A O 1
#

Sequence (113 aa):
MNEQSHKLLRASKWAYALLYIPLFGYKINQELYLFWVFILVVGGVAVAVKNGLIRTDLRVKITLLDTVITAALVLLIFSNIGIPVFIKQVIFFVVVISVFYTYTKALYAGKLT

Secondary structure (DSSP, 8-state):
--HHHHHHHHHHHHHHHHHHHHHHHHHH-STTHHHHHHHHHHHHHHHHHHHHTS-HHHHHHHHHHHHHHHHHHHHHHH---SS-HHHHHHHHHHHHHHHHHHHHHHHHTT---

pLDDT: mean 87.01, std 4.46, range [61.94, 93.69]

Foldseek 3Di:
DDPLLVVLVVLVVQLLCLLQVLLVVCVVPVVCVVVSVVSNVVSLVSLVVSLVSWDPVCSVVVNVVVVVLSVVLCCLSPDPPVPDPVVSVVVSVVSSVVNVVVVVVCSVVVNTD